Protein AF-A0A366EH08-F1 (afdb_monomer_lite)

pLDDT: mean 82.14, std 10.99, range [36.0, 91.62]

Secondary structure (DSSP, 8-state):
---TTTHHHHHHHHHHHHHHHHHHHHHHTT-----HHHHHHHHHHHHHHHHHHHHHHHHHHHHTT-THHHHHHHHHHHHHHHHHHIIIIIHHHHHHHHHHHTTS----

Structure (mmCIF, N/CA/C/O backbone):
data_AF-A0A366EH08-F1
#
_entry.id   AF-A0A366EH08-F1
#
loop_
_atom_site.group_PDB
_atom_site.id
_atom_site.type_sym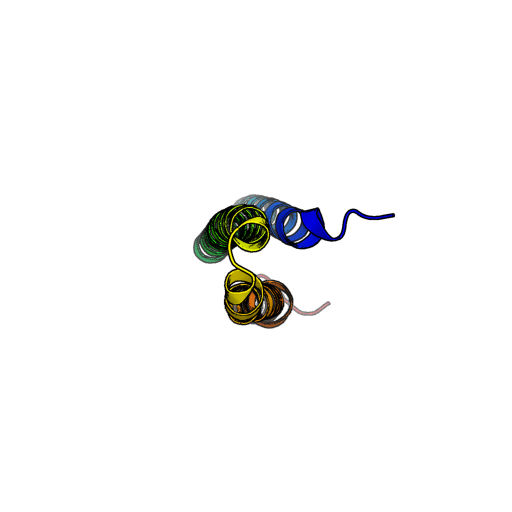bol
_atom_site.label_atom_id
_atom_site.label_alt_id
_atom_site.label_comp_id
_atom_site.label_asym_id
_atom_site.label_entity_id
_atom_site.label_seq_id
_atom_site.pdbx_PDB_ins_code
_atom_site.Cartn_x
_atom_site.Cartn_y
_atom_site.Cartn_z
_atom_site.occupancy
_atom_site.B_iso_or_equiv
_atom_site.auth_seq_id
_atom_site.auth_comp_id
_atom_site.auth_asym_id
_atom_site.auth_atom_id
_atom_site.pdbx_PDB_model_num
ATOM 1 N N . MET A 1 1 ? -7.315 17.773 -14.478 1.00 41.56 1 MET A N 1
ATOM 2 C CA . MET A 1 1 ? -6.830 16.393 -14.712 1.00 41.56 1 MET A CA 1
ATOM 3 C C . MET A 1 1 ? -6.307 15.854 -13.390 1.00 41.56 1 MET A C 1
ATOM 5 O O . MET A 1 1 ? -5.313 16.377 -12.908 1.00 41.56 1 MET A O 1
ATOM 9 N N . LYS A 1 2 ? -6.989 14.894 -12.748 1.00 42.69 2 LYS A N 1
ATOM 10 C CA . LYS A 1 2 ? -6.409 14.215 -11.576 1.00 42.69 2 LYS A CA 1
ATOM 11 C C . LYS A 1 2 ? -5.181 13.441 -12.062 1.00 42.69 2 LYS A C 1
ATOM 13 O O . LYS A 1 2 ? -5.262 12.748 -13.072 1.00 42.69 2 LYS A O 1
ATOM 18 N N . THR A 1 3 ? -4.045 13.621 -11.404 1.00 53.28 3 THR A N 1
ATOM 19 C CA . THR A 1 3 ? -2.764 13.008 -11.763 1.00 53.28 3 THR A CA 1
ATOM 20 C C . THR A 1 3 ? -2.885 11.487 -11.635 1.00 53.28 3 THR A C 1
ATOM 22 O O . THR A 1 3 ? -2.771 10.943 -10.540 1.00 53.28 3 THR A O 1
ATOM 25 N N . TYR A 1 4 ? -3.138 10.792 -12.749 1.00 63.53 4 TYR A N 1
ATOM 26 C CA . TYR A 1 4 ? -3.300 9.330 -12.793 1.00 63.53 4 TYR A CA 1
ATOM 27 C C . TYR A 1 4 ? -2.094 8.579 -12.202 1.00 63.53 4 TYR A C 1
ATOM 29 O O . TYR A 1 4 ? -2.257 7.508 -11.631 1.00 63.53 4 TYR A O 1
ATOM 37 N N . LEU A 1 5 ? -0.901 9.181 -12.260 1.00 61.53 5 LEU A N 1
ATOM 38 C CA . LEU A 1 5 ? 0.332 8.642 -11.677 1.00 61.53 5 LEU A CA 1
ATOM 39 C C . LEU A 1 5 ? 0.350 8.680 -10.138 1.00 61.53 5 LEU A C 1
ATOM 41 O O . LEU A 1 5 ? 0.902 7.796 -9.494 1.00 61.53 5 LEU A O 1
ATOM 45 N N . ALA A 1 6 ? -0.279 9.685 -9.525 1.00 74.44 6 ALA A N 1
ATOM 46 C CA . ALA A 1 6 ? -0.333 9.820 -8.066 1.00 74.44 6 ALA A CA 1
ATOM 47 C C . ALA A 1 6 ? -1.538 9.094 -7.445 1.00 74.44 6 ALA A C 1
ATOM 49 O O . ALA A 1 6 ? -1.628 8.974 -6.223 1.00 74.44 6 ALA A O 1
ATOM 50 N N . PHE A 1 7 ? -2.464 8.610 -8.276 1.00 76.06 7 PHE A N 1
ATOM 51 C CA . PHE A 1 7 ? -3.692 7.945 -7.854 1.00 76.06 7 PHE A CA 1
ATOM 52 C C . PHE A 1 7 ? -3.470 6.800 -6.845 1.00 76.06 7 PHE A C 1
ATOM 54 O O . PHE A 1 7 ? -4.039 6.894 -5.753 1.00 76.06 7 PHE A O 1
ATOM 61 N N . PRO A 1 8 ? -2.614 5.788 -7.112 1.00 74.38 8 PRO A N 1
ATOM 62 C CA . PRO A 1 8 ? -2.410 4.682 -6.172 1.00 74.38 8 PRO A CA 1
ATOM 63 C C . PRO A 1 8 ? -1.853 5.160 -4.822 1.00 74.38 8 PRO A C 1
ATOM 65 O O . PRO A 1 8 ? -2.312 4.728 -3.768 1.00 74.38 8 PRO A O 1
ATOM 68 N N . PHE A 1 9 ? -0.929 6.124 -4.831 1.00 83.56 9 PHE A N 1
ATOM 69 C CA . PHE A 1 9 ? -0.367 6.700 -3.606 1.00 83.56 9 PHE A CA 1
ATOM 70 C C . PHE A 1 9 ? -1.408 7.472 -2.799 1.00 83.56 9 PHE A C 1
ATOM 72 O O . PHE A 1 9 ? -1.487 7.325 -1.581 1.00 83.56 9 PHE A O 1
ATOM 79 N N . SER A 1 10 ? -2.225 8.283 -3.474 1.00 85.38 10 SER A N 1
ATOM 80 C CA . SER A 1 10 ? -3.266 9.075 -2.819 1.00 85.38 10 SER A CA 1
ATOM 81 C C . SER A 1 10 ? -4.299 8.192 -2.120 1.00 85.38 10 SER A C 1
ATOM 83 O O . SER A 1 10 ? -4.664 8.482 -0.981 1.00 85.38 10 SER A O 1
ATOM 85 N N . GLN A 1 11 ? -4.693 7.082 -2.752 1.00 84.44 11 GLN A N 1
ATOM 86 C CA . GLN A 1 11 ? -5.612 6.117 -2.157 1.00 84.44 11 GLN A CA 1
ATOM 87 C C . GLN A 1 11 ? -5.001 5.438 -0.936 1.00 84.44 11 GLN A C 1
ATOM 89 O O . GLN A 1 11 ? -5.631 5.408 0.117 1.00 84.44 11 GLN A O 1
ATOM 94 N N . ALA A 1 12 ? -3.757 4.969 -1.036 1.00 87.31 12 ALA A N 1
ATOM 95 C CA . ALA A 1 12 ? -3.116 4.294 0.085 1.00 87.31 12 ALA A CA 1
ATOM 96 C C . ALA A 1 12 ? -2.896 5.214 1.293 1.00 87.31 12 ALA A C 1
ATOM 98 O O . ALA A 1 12 ? -3.138 4.832 2.438 1.00 87.31 12 ALA A O 1
ATOM 99 N N . ILE A 1 13 ? -2.505 6.467 1.051 1.00 89.88 13 ILE A N 1
ATOM 100 C CA . ILE A 1 13 ? -2.361 7.470 2.113 1.00 89.88 13 ILE A CA 1
ATOM 101 C C . ILE A 1 13 ? -3.715 7.783 2.758 1.00 89.88 13 ILE A C 1
ATOM 103 O O . ILE A 1 13 ? -3.788 7.912 3.984 1.00 89.88 13 ILE A O 1
ATOM 107 N N . GLN A 1 14 ? -4.772 7.931 1.955 1.00 89.44 14 GLN A N 1
ATOM 108 C CA . GLN A 1 14 ? -6.120 8.161 2.468 1.00 89.44 14 GLN A CA 1
ATOM 109 C C . GLN A 1 14 ? -6.571 6.994 3.352 1.00 89.44 14 GLN A C 1
ATOM 111 O O . GLN A 1 14 ? -7.008 7.223 4.478 1.00 89.44 14 GLN A O 1
ATOM 116 N N . GLU A 1 15 ? -6.367 5.759 2.907 1.00 88.06 15 GLU A N 1
ATOM 117 C CA . GLU A 1 15 ? -6.766 4.569 3.655 1.00 88.06 15 GLU A CA 1
ATOM 118 C C . GLU A 1 15 ? -5.991 4.416 4.972 1.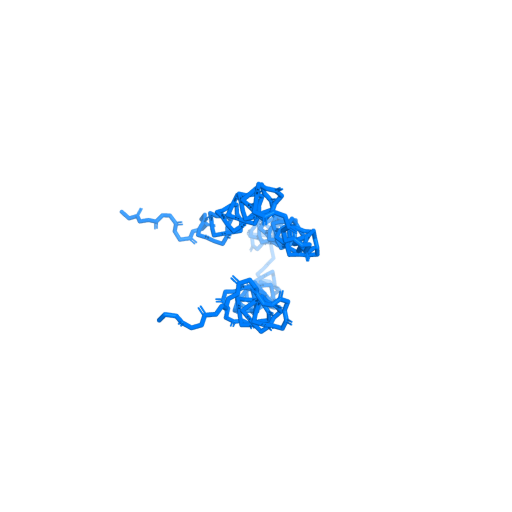00 88.06 15 GLU A C 1
ATOM 120 O O . GLU A 1 15 ? -6.577 4.126 6.014 1.00 88.06 15 GLU A O 1
ATOM 125 N N . ILE A 1 16 ? -4.684 4.704 4.980 1.00 91.62 16 ILE A N 1
ATOM 126 C CA . ILE A 1 16 ? -3.886 4.741 6.217 1.00 91.62 16 ILE A CA 1
ATOM 127 C C . ILE A 1 16 ? -4.445 5.780 7.198 1.00 91.62 16 ILE A C 1
ATOM 129 O O . ILE A 1 16 ? -4.521 5.513 8.401 1.00 91.62 16 ILE A O 1
ATOM 133 N N . LYS A 1 17 ? -4.821 6.970 6.712 1.00 91.62 17 LYS A N 1
ATOM 134 C CA . LYS A 1 17 ? -5.412 8.023 7.553 1.00 91.62 17 LYS A CA 1
ATOM 135 C C . LYS A 1 17 ? -6.764 7.591 8.118 1.00 91.62 17 LYS A C 1
ATOM 137 O O . LYS A 1 17 ? -6.991 7.762 9.314 1.00 91.62 17 LYS A O 1
ATOM 142 N N . GLU A 1 18 ? -7.624 7.009 7.290 1.00 90.56 18 GLU A N 1
ATOM 143 C CA . GLU A 1 18 ? -8.931 6.492 7.706 1.00 90.56 18 GLU A CA 1
ATOM 144 C C . GLU A 1 18 ? -8.789 5.379 8.748 1.00 90.56 18 GLU A C 1
ATOM 146 O O . GLU A 1 18 ? -9.444 5.434 9.785 1.00 90.56 18 GLU A O 1
ATOM 151 N N . ASN A 1 19 ? -7.870 4.432 8.545 1.00 89.00 19 ASN A N 1
ATOM 152 C CA . ASN A 1 19 ? -7.597 3.359 9.505 1.00 89.00 19 ASN A CA 1
ATOM 153 C C . ASN A 1 19 ? -7.124 3.905 10.858 1.00 89.00 19 ASN A C 1
ATOM 155 O O . ASN A 1 19 ? -7.591 3.459 11.903 1.00 89.00 19 ASN A O 1
ATOM 159 N N . LYS A 1 20 ? -6.227 4.901 10.861 1.00 89.62 20 LYS A N 1
ATOM 160 C CA . LYS A 1 20 ? -5.780 5.552 12.104 1.00 89.62 20 LYS A CA 1
ATOM 161 C C . LYS A 1 20 ? -6.931 6.254 12.824 1.00 89.62 20 LYS A C 1
ATOM 163 O O . LYS A 1 20 ? -7.018 6.157 14.045 1.00 89.62 20 LYS A O 1
ATOM 168 N N . LYS A 1 21 ? -7.821 6.917 12.078 1.00 90.38 21 LYS A N 1
ATOM 169 C CA . LYS A 1 21 ? -9.013 7.568 12.637 1.00 90.38 21 LYS A CA 1
ATOM 170 C C . LYS A 1 21 ? -9.985 6.547 13.237 1.00 90.38 21 LYS A C 1
ATOM 172 O O . LYS A 1 21 ? -10.474 6.759 14.337 1.00 90.38 21 LYS A O 1
ATOM 177 N N . GLN A 1 22 ? -10.205 5.420 12.558 1.00 87.94 22 GLN A N 1
ATOM 178 C CA . GLN A 1 22 ? -11.052 4.329 13.052 1.00 87.94 22 GLN A CA 1
ATOM 179 C C . GLN A 1 22 ? -10.504 3.717 14.349 1.00 87.94 22 GLN A C 1
ATOM 181 O O . GLN A 1 22 ? -11.278 3.477 15.265 1.00 87.94 22 GLN A O 1
ATOM 186 N N . ILE A 1 23 ? -9.181 3.533 14.475 1.00 88.00 23 ILE A N 1
ATOM 187 C CA . ILE A 1 23 ? -8.560 3.074 15.736 1.00 88.00 23 ILE A CA 1
ATOM 188 C C . ILE A 1 23 ? -8.830 4.063 16.879 1.00 88.00 23 ILE A C 1
ATOM 190 O O . ILE A 1 23 ? -9.088 3.641 18.003 1.00 88.00 23 ILE A O 1
ATOM 194 N N . GLN A 1 24 ? -8.752 5.371 16.609 1.00 87.75 24 GLN A N 1
ATOM 195 C CA . GLN A 1 24 ? -9.033 6.399 17.615 1.00 87.75 24 GLN A CA 1
ATOM 196 C C . GLN A 1 24 ? -10.499 6.363 18.060 1.00 87.75 24 GLN A C 1
ATOM 198 O O . GLN A 1 24 ? -10.743 6.287 19.258 1.00 87.75 24 GLN A O 1
ATOM 203 N N . MET A 1 25 ? -11.440 6.320 17.112 1.00 86.44 25 MET A N 1
ATOM 204 C CA . MET A 1 25 ? -12.880 6.211 17.392 1.00 86.44 25 MET A CA 1
ATOM 205 C C . MET A 1 25 ? -13.210 4.947 18.188 1.00 86.44 25 MET A C 1
ATOM 207 O O . MET A 1 25 ? -13.825 5.021 19.240 1.00 86.44 25 MET A O 1
ATOM 211 N N . ALA A 1 26 ? -12.698 3.790 17.766 1.00 84.81 26 ALA A N 1
ATOM 212 C CA . ALA A 1 26 ? -12.919 2.538 18.483 1.00 84.81 26 ALA A CA 1
ATOM 213 C C . ALA A 1 26 ? -12.390 2.575 19.920 1.00 84.81 26 ALA A C 1
ATOM 215 O O . ALA A 1 26 ? -13.006 2.017 20.821 1.00 84.81 26 ALA A O 1
ATOM 216 N N . LYS A 1 27 ? -11.268 3.265 20.156 1.00 84.69 27 LYS A N 1
ATOM 217 C CA . LYS A 1 27 ? -10.734 3.459 21.506 1.00 84.69 27 LYS A CA 1
ATOM 218 C C . LYS A 1 27 ? -11.636 4.355 22.361 1.00 84.69 27 LYS A C 1
ATOM 220 O O . LYS A 1 27 ? -11.743 4.101 23.557 1.00 84.69 27 LYS A O 1
ATOM 225 N N . GLU A 1 28 ? -12.246 5.382 21.772 1.00 85.25 28 GLU A N 1
ATOM 226 C CA . GLU A 1 28 ? -13.230 6.246 22.441 1.00 85.25 28 GLU A CA 1
ATOM 227 C C . GLU A 1 28 ? -14.516 5.473 22.776 1.00 85.25 28 GLU A C 1
ATOM 229 O O . GLU A 1 28 ? -15.027 5.602 23.886 1.00 85.25 28 GLU A O 1
ATOM 234 N N . ASP A 1 29 ? -14.957 4.591 21.876 1.00 82.31 29 ASP A N 1
ATOM 235 C CA . ASP A 1 29 ? -16.166 3.768 22.025 1.00 82.31 29 ASP A CA 1
ATOM 236 C C . ASP A 1 29 ? -15.945 2.477 22.846 1.00 82.31 29 ASP A C 1
ATOM 238 O O . ASP A 1 29 ? -16.872 1.697 23.062 1.00 82.31 29 ASP A O 1
ATOM 242 N N . GLY A 1 30 ? -14.715 2.215 23.308 1.00 80.12 30 GLY A N 1
ATOM 243 C CA . GLY A 1 30 ? -14.362 1.009 24.071 1.00 80.12 30 GLY A CA 1
ATOM 244 C C . GLY A 1 30 ? -14.323 -0.289 23.249 1.00 80.12 30 GLY A C 1
ATOM 245 O O . GLY A 1 30 ? -14.286 -1.379 23.822 1.00 80.12 30 GLY A O 1
ATOM 246 N N . ILE A 1 31 ? -14.308 -0.195 21.918 1.00 81.75 31 ILE A N 1
ATOM 247 C CA . ILE A 1 31 ? -14.273 -1.332 20.995 1.00 81.75 31 ILE A CA 1
ATOM 248 C C . ILE A 1 31 ? -12.820 -1.715 20.683 1.00 81.75 31 ILE A C 1
ATOM 250 O O . ILE A 1 31 ? -11.988 -0.894 20.289 1.00 81.75 31 ILE A O 1
ATOM 254 N N . HIS A 1 32 ? -12.504 -3.004 20.799 1.00 78.19 32 HIS A N 1
ATOM 255 C CA . HIS A 1 32 ? -11.191 -3.531 20.435 1.00 78.19 32 HIS A CA 1
ATOM 256 C C . HIS A 1 32 ? -11.120 -3.879 18.944 1.00 78.19 32 HIS A C 1
ATOM 258 O O . HIS A 1 32 ? -11.477 -4.982 18.538 1.00 78.19 32 HIS A O 1
ATOM 264 N N . ILE A 1 33 ? -10.583 -2.964 18.131 1.00 84.50 33 ILE A N 1
ATOM 265 C CA . ILE A 1 33 ? -10.240 -3.237 16.726 1.00 84.50 33 ILE A CA 1
ATOM 266 C C . ILE A 1 33 ? -8.726 -3.218 16.505 1.00 84.50 33 ILE A C 1
ATOM 268 O O . ILE A 1 33 ? -8.005 -2.392 17.067 1.00 84.50 33 ILE A O 1
ATOM 272 N N . ASN A 1 34 ? -8.233 -4.097 15.633 1.00 86.69 34 ASN A N 1
ATOM 273 C CA . ASN A 1 34 ? -6.835 -4.125 15.218 1.00 86.69 34 ASN A CA 1
ATOM 274 C C . ASN A 1 34 ? -6.712 -3.810 13.722 1.00 86.69 34 ASN A C 1
ATOM 276 O O . ASN A 1 34 ? -6.701 -4.704 12.878 1.00 86.69 34 ASN A O 1
ATOM 280 N N . LEU A 1 35 ? -6.575 -2.521 13.395 1.00 89.38 35 LEU A N 1
ATOM 281 C CA . LEU A 1 35 ? -6.374 -2.071 12.013 1.00 89.38 35 LEU A CA 1
ATOM 282 C C . LEU A 1 35 ? -4.897 -1.921 11.607 1.00 89.38 35 LEU A C 1
ATOM 284 O O . LEU A 1 35 ? -4.605 -1.498 10.486 1.00 89.38 35 LEU A O 1
ATOM 288 N N . TYR A 1 36 ? -3.948 -2.292 12.473 1.00 88.44 36 TYR A N 1
ATOM 289 C CA . TYR A 1 36 ? -2.516 -2.217 12.161 1.00 88.44 36 TYR A CA 1
ATOM 290 C C . TYR A 1 36 ? -2.097 -3.055 10.941 1.00 88.44 36 TYR A C 1
ATOM 292 O O . TYR A 1 36 ? -1.320 -2.531 10.140 1.00 88.44 36 TYR A O 1
ATOM 300 N N . PRO A 1 37 ? -2.623 -4.278 10.710 1.00 88.75 37 PRO A N 1
ATOM 301 C CA . PRO A 1 37 ? -2.339 -5.027 9.484 1.00 88.75 37 PRO A CA 1
ATOM 302 C C . PRO A 1 37 ? -2.753 -4.267 8.216 1.00 88.75 37 PRO A C 1
ATOM 304 O O . PRO A 1 37 ? -2.039 -4.300 7.215 1.00 88.75 37 PRO A O 1
ATOM 307 N N . PHE A 1 38 ? -3.858 -3.515 8.274 1.00 89.06 38 PHE A N 1
ATOM 308 C CA . PHE A 1 38 ? -4.348 -2.715 7.149 1.00 89.06 38 PHE A CA 1
ATOM 309 C C . PHE A 1 38 ? -3.501 -1.470 6.897 1.00 89.06 38 PHE A C 1
ATOM 311 O O . PHE A 1 38 ? -3.208 -1.126 5.753 1.00 89.06 38 PHE A O 1
ATOM 318 N N . ILE A 1 39 ? -3.027 -0.832 7.965 1.00 90.44 39 ILE A N 1
ATOM 319 C CA . ILE A 1 39 ? -2.059 0.266 7.875 1.00 90.44 39 ILE A CA 1
ATOM 320 C C . ILE A 1 39 ? -0.728 -0.232 7.294 1.00 90.44 39 ILE A C 1
ATOM 322 O O . ILE A 1 39 ? -0.163 0.414 6.411 1.00 90.44 39 ILE A O 1
ATOM 326 N N . PHE A 1 40 ? -0.235 -1.380 7.764 1.00 89.81 40 PHE A N 1
ATOM 327 C CA . PHE A 1 40 ? 1.011 -1.976 7.286 1.00 89.81 40 PHE A CA 1
ATOM 328 C C . PHE A 1 40 ? 0.933 -2.335 5.799 1.00 89.81 40 PHE A C 1
ATOM 330 O O . PHE A 1 40 ? 1.838 -1.995 5.039 1.00 89.81 40 PHE A O 1
ATOM 337 N N . ALA A 1 41 ? -0.172 -2.939 5.360 1.00 87.94 41 ALA A N 1
ATOM 338 C CA . ALA A 1 41 ? -0.409 -3.229 3.950 1.00 87.94 41 ALA A CA 1
ATOM 339 C C . ALA A 1 41 ? -0.438 -1.960 3.080 1.00 87.94 41 ALA A C 1
ATOM 341 O O . ALA A 1 41 ? 0.138 -1.962 1.994 1.00 87.94 41 ALA A O 1
ATOM 342 N N . GLY A 1 42 ? -1.025 -0.862 3.573 1.00 89.75 42 GLY A N 1
ATOM 343 C CA . GLY A 1 42 ? -0.966 0.444 2.909 1.00 89.75 42 GLY A CA 1
ATOM 344 C C . GLY A 1 42 ? 0.469 0.942 2.707 1.00 89.75 42 GLY A C 1
ATOM 345 O O . GLY A 1 42 ? 0.837 1.357 1.607 1.00 89.75 42 GLY A O 1
ATOM 346 N N . TYR A 1 43 ? 1.317 0.851 3.738 1.00 90.69 43 TYR A N 1
ATOM 347 C CA . TYR A 1 43 ? 2.734 1.219 3.624 1.00 90.69 43 TYR A CA 1
ATOM 348 C C . TYR A 1 43 ? 3.507 0.299 2.671 1.00 90.69 43 TYR A C 1
ATOM 350 O O . TYR A 1 43 ? 4.294 0.787 1.858 1.00 90.69 43 TYR A O 1
ATOM 358 N N . MET A 1 44 ? 3.254 -1.011 2.723 1.00 90.44 44 MET A N 1
ATOM 359 C CA . MET A 1 44 ? 3.853 -1.987 1.806 1.00 90.44 44 MET A CA 1
ATOM 360 C C . MET A 1 44 ? 3.468 -1.714 0.353 1.00 90.44 44 MET A C 1
ATOM 362 O O . MET A 1 44 ? 4.326 -1.755 -0.526 1.00 90.44 44 MET A O 1
ATOM 366 N N . PHE A 1 45 ? 2.204 -1.380 0.093 1.00 90.19 45 PHE A N 1
ATOM 367 C CA . PHE A 1 45 ? 1.748 -1.017 -1.242 1.00 90.19 45 PHE A CA 1
ATOM 368 C C . PHE A 1 45 ? 2.461 0.235 -1.764 1.00 90.19 45 PHE A C 1
ATOM 370 O O . PHE A 1 45 ? 2.983 0.218 -2.877 1.00 90.19 45 PHE A O 1
ATOM 377 N N . ILE A 1 46 ? 2.565 1.292 -0.949 1.00 91.00 46 ILE A N 1
ATOM 378 C CA . ILE A 1 46 ? 3.317 2.506 -1.311 1.00 91.00 46 ILE A CA 1
ATOM 379 C C . ILE A 1 46 ? 4.772 2.159 -1.647 1.00 91.00 46 ILE A C 1
ATOM 381 O O . ILE A 1 46 ? 5.286 2.603 -2.672 1.00 91.00 46 ILE A O 1
ATOM 385 N N . PHE A 1 47 ? 5.426 1.347 -0.815 1.00 91.56 47 PHE A N 1
ATOM 386 C CA . PHE A 1 47 ? 6.814 0.941 -1.020 1.00 91.56 47 PHE A CA 1
ATOM 387 C C . PHE A 1 47 ? 7.011 0.171 -2.333 1.00 91.56 47 PHE A C 1
ATOM 389 O O . PHE A 1 47 ? 7.895 0.516 -3.120 1.00 91.56 47 PHE A O 1
ATOM 396 N N . ILE A 1 48 ? 6.151 -0.814 -2.611 1.00 89.38 48 ILE A N 1
ATOM 397 C CA . ILE A 1 48 ? 6.177 -1.576 -3.867 1.00 89.38 48 ILE A CA 1
ATOM 398 C C . ILE A 1 48 ? 5.991 -0.629 -5.055 1.00 89.3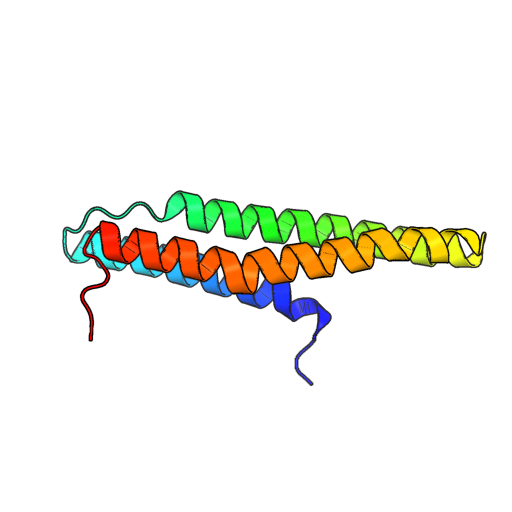8 48 ILE A C 1
ATOM 400 O O . ILE A 1 48 ? 6.792 -0.658 -5.986 1.00 89.38 48 ILE A O 1
ATOM 404 N N . MET A 1 49 ? 5.001 0.265 -5.006 1.00 88.38 49 MET A N 1
ATOM 405 C CA . MET A 1 49 ? 4.743 1.205 -6.099 1.00 88.38 49 MET A CA 1
ATOM 406 C C . MET A 1 49 ? 5.916 2.164 -6.348 1.00 88.38 49 MET A C 1
ATOM 408 O O . MET A 1 49 ? 6.205 2.463 -7.505 1.00 88.38 49 MET A O 1
ATOM 412 N N . ILE A 1 50 ? 6.634 2.602 -5.306 1.00 90.56 50 ILE A N 1
ATOM 413 C CA . ILE A 1 50 ? 7.865 3.398 -5.459 1.00 90.56 50 ILE A CA 1
ATOM 414 C C . ILE A 1 50 ? 8.930 2.603 -6.217 1.00 90.56 50 ILE A C 1
ATOM 416 O O . ILE A 1 50 ? 9.471 3.110 -7.200 1.00 90.56 50 ILE A O 1
ATOM 420 N N . ILE A 1 51 ? 9.208 1.362 -5.797 1.00 90.38 51 ILE A N 1
ATOM 421 C CA . ILE A 1 51 ? 10.191 0.499 -6.472 1.00 90.38 51 ILE A CA 1
ATOM 422 C C . ILE A 1 51 ? 9.811 0.335 -7.941 1.00 90.38 51 ILE A C 1
ATOM 424 O O . ILE A 1 51 ? 10.642 0.550 -8.819 1.00 90.38 51 ILE A O 1
ATOM 428 N N . MET A 1 52 ? 8.543 0.032 -8.215 1.00 87.69 52 MET A N 1
ATOM 429 C CA . MET A 1 52 ? 8.050 -0.149 -9.576 1.00 87.69 52 MET A CA 1
ATOM 430 C C . MET A 1 52 ? 8.230 1.099 -10.441 1.00 87.69 52 MET A C 1
ATOM 432 O O . MET A 1 52 ? 8.658 0.990 -11.588 1.00 87.69 52 MET A O 1
ATOM 436 N N . TYR A 1 53 ? 7.941 2.284 -9.901 1.00 86.69 53 TYR A N 1
ATOM 437 C CA . TYR A 1 53 ? 8.117 3.546 -10.621 1.00 86.69 53 TYR A CA 1
ATOM 438 C C . TYR A 1 53 ? 9.593 3.825 -10.917 1.00 86.69 53 TYR A C 1
ATOM 440 O O . TYR A 1 53 ? 9.925 4.204 -12.040 1.00 86.69 53 TYR A O 1
ATOM 448 N N . ILE A 1 54 ? 10.483 3.589 -9.950 1.00 89.19 54 ILE A N 1
ATOM 449 C CA . ILE A 1 54 ? 11.933 3.735 -10.144 1.00 89.19 54 ILE A CA 1
ATOM 450 C C . ILE A 1 54 ? 12.431 2.755 -11.213 1.00 89.19 54 ILE A C 1
ATOM 452 O O . ILE A 1 54 ? 13.177 3.156 -12.105 1.00 89.19 54 ILE A O 1
ATOM 456 N N . SER A 1 55 ? 11.986 1.495 -11.178 1.00 85.88 55 SER A N 1
ATOM 457 C CA . SER A 1 55 ? 12.343 0.492 -12.188 1.00 85.88 55 SER A CA 1
ATOM 458 C C . SER A 1 55 ? 11.858 0.873 -13.587 1.00 85.88 55 SER A C 1
ATOM 460 O O . SER A 1 55 ? 12.614 0.739 -14.545 1.00 85.88 55 SER A O 1
ATOM 462 N N . ILE A 1 56 ? 10.634 1.397 -13.717 1.00 85.88 56 ILE A N 1
ATOM 463 C CA . ILE A 1 56 ? 10.106 1.885 -14.999 1.00 85.88 56 ILE A CA 1
ATOM 464 C C . ILE A 1 56 ? 10.946 3.058 -15.519 1.00 85.88 56 ILE A C 1
ATOM 466 O O . ILE A 1 56 ? 11.308 3.064 -16.692 1.00 85.88 56 ILE A O 1
ATOM 470 N N . LEU A 1 57 ? 11.301 4.024 -14.664 1.00 86.38 57 LEU A N 1
ATOM 471 C CA . LEU A 1 57 ? 12.162 5.149 -15.051 1.00 86.38 57 LEU A CA 1
ATOM 472 C C . LEU A 1 57 ? 13.545 4.677 -15.517 1.00 86.38 57 LEU A C 1
ATOM 474 O O . LEU A 1 57 ? 14.039 5.149 -16.539 1.00 86.38 57 LEU A O 1
ATOM 478 N N . TYR A 1 58 ? 14.146 3.721 -14.805 1.00 84.81 58 TYR A N 1
ATOM 479 C CA . TYR A 1 58 ? 15.431 3.134 -15.185 1.00 84.81 58 TYR A CA 1
ATOM 480 C C . TYR A 1 58 ? 15.358 2.433 -16.548 1.00 84.81 58 TYR A C 1
ATOM 482 O O . TYR A 1 58 ? 16.199 2.668 -17.416 1.00 84.81 58 TYR A O 1
ATOM 490 N N . LEU A 1 59 ? 14.317 1.623 -16.769 1.00 83.44 59 LEU A N 1
ATOM 491 C CA . LEU A 1 59 ? 14.104 0.931 -18.039 1.00 83.44 59 LEU A CA 1
ATOM 492 C C . LEU A 1 59 ? 13.836 1.905 -19.190 1.00 83.44 59 LEU A C 1
ATOM 494 O O . LEU A 1 59 ? 14.362 1.692 -20.276 1.00 83.44 59 LEU A O 1
ATOM 498 N N . LEU A 1 60 ? 13.095 2.993 -18.963 1.00 82.31 60 LEU A N 1
ATOM 499 C CA . LEU A 1 60 ? 12.863 4.026 -19.980 1.00 82.31 60 LEU A CA 1
ATOM 500 C C . LEU A 1 60 ? 14.169 4.696 -20.436 1.00 82.31 60 LEU A C 1
ATOM 502 O O . LEU A 1 60 ? 14.356 4.929 -21.629 1.00 82.31 60 LEU A O 1
ATOM 506 N N . ILE A 1 61 ? 15.105 4.956 -19.521 1.00 82.56 61 ILE A N 1
ATOM 507 C CA . ILE A 1 61 ? 16.437 5.463 -19.890 1.00 82.56 61 ILE A CA 1
ATOM 508 C C . ILE A 1 61 ? 17.205 4.396 -20.684 1.00 82.56 61 ILE A C 1
ATOM 510 O O . ILE A 1 61 ? 17.779 4.699 -21.729 1.00 82.56 61 ILE A O 1
ATOM 514 N N . GLY A 1 62 ? 17.160 3.138 -20.236 1.00 76.25 62 GLY A N 1
ATOM 515 C CA . GLY A 1 62 ? 17.791 2.011 -20.927 1.00 76.25 62 GLY A CA 1
ATOM 516 C C . GLY A 1 62 ? 17.254 1.778 -22.343 1.00 76.25 62 GLY A C 1
ATOM 517 O O . GLY A 1 62 ? 18.027 1.442 -23.237 1.00 76.25 62 GLY A O 1
ATOM 518 N N . THR A 1 63 ? 15.963 2.034 -22.590 1.00 73.12 63 THR A N 1
ATOM 519 C CA . THR A 1 63 ? 15.348 1.854 -23.919 1.00 73.12 63 THR A CA 1
ATOM 520 C C . THR A 1 63 ? 15.882 2.779 -25.002 1.00 73.12 63 THR A C 1
ATOM 522 O O . THR A 1 63 ? 15.775 2.445 -26.179 1.00 73.12 63 THR A O 1
ATOM 525 N N . VAL A 1 64 ? 16.474 3.916 -24.626 1.00 71.75 64 VAL A N 1
ATOM 526 C CA . VAL A 1 64 ? 17.137 4.822 -25.579 1.00 71.75 64 VAL A CA 1
ATOM 527 C C . VAL A 1 64 ? 18.408 4.182 -26.148 1.00 71.75 64 VAL A C 1
ATOM 529 O O . VAL A 1 64 ? 18.793 4.476 -27.276 1.00 71.75 64 VAL A O 1
ATOM 532 N N . VAL A 1 65 ? 19.042 3.295 -25.377 1.00 73.94 65 VAL A N 1
ATOM 533 C CA . VAL A 1 65 ? 20.294 2.618 -25.736 1.00 73.94 65 VAL A CA 1
ATOM 534 C C . VAL A 1 65 ? 20.018 1.254 -26.370 1.00 73.94 65 VAL A C 1
ATOM 536 O O . VAL A 1 65 ? 20.619 0.922 -27.387 1.00 73.94 65 VAL A O 1
ATOM 539 N N . GLU A 1 66 ? 19.072 0.485 -25.821 1.00 78.00 66 GLU A N 1
ATOM 540 C CA . GLU A 1 66 ? 18.681 -0.825 -26.346 1.00 78.00 66 GLU A CA 1
ATOM 541 C C . GLU A 1 66 ? 17.149 -0.995 -26.373 1.00 78.00 66 GLU A C 1
ATOM 543 O O . GLU A 1 66 ? 16.505 -1.049 -25.318 1.00 78.00 66 GLU A O 1
ATOM 548 N N . PRO A 1 67 ? 16.527 -1.177 -27.554 1.00 73.81 67 PRO A N 1
ATOM 549 C CA . PRO A 1 67 ? 15.068 -1.263 -27.683 1.00 73.81 67 PRO A CA 1
ATOM 550 C C . PRO A 1 67 ? 14.454 -2.492 -26.986 1.00 73.81 67 PRO A C 1
ATOM 552 O O . PRO A 1 67 ? 13.248 -2.525 -26.736 1.00 73.81 67 PRO A O 1
ATOM 555 N N . VAL A 1 68 ? 15.274 -3.477 -26.598 1.00 77.12 68 VAL A N 1
ATOM 556 C CA . VAL A 1 68 ? 14.862 -4.644 -25.795 1.00 77.12 68 VAL A CA 1
ATOM 557 C C . VAL A 1 68 ? 14.260 -4.225 -24.446 1.00 77.12 68 VAL A C 1
ATOM 559 O O . VAL A 1 68 ? 13.373 -4.909 -23.928 1.00 77.12 68 VAL A O 1
ATOM 562 N N . GLY A 1 69 ? 14.642 -3.063 -23.904 1.00 70.25 69 GLY A N 1
ATOM 563 C CA . GLY A 1 69 ? 14.056 -2.534 -22.670 1.00 70.25 69 GLY A CA 1
ATOM 564 C C . GLY A 1 69 ? 12.534 -2.318 -22.742 1.00 70.25 69 GLY A C 1
ATOM 565 O O . GLY A 1 69 ? 11.868 -2.383 -21.711 1.00 70.25 69 GLY A O 1
ATOM 566 N N . ILE A 1 70 ? 11.953 -2.148 -23.940 1.00 77.31 70 ILE A N 1
ATOM 567 C CA . ILE A 1 70 ? 10.501 -1.973 -24.121 1.00 77.31 70 ILE A CA 1
ATOM 568 C C . ILE A 1 70 ? 9.770 -3.279 -23.804 1.00 77.31 70 ILE A C 1
ATOM 570 O O . ILE A 1 70 ? 8.729 -3.267 -23.148 1.00 77.31 70 ILE A O 1
ATOM 574 N N . ILE A 1 71 ? 10.339 -4.416 -24.208 1.00 81.56 71 ILE A N 1
ATOM 575 C CA . ILE A 1 71 ? 9.789 -5.741 -23.894 1.00 81.56 71 ILE A CA 1
ATOM 576 C C . ILE A 1 71 ? 9.847 -5.971 -22.381 1.00 81.56 71 ILE A C 1
ATOM 578 O O . ILE A 1 71 ? 8.894 -6.481 -21.792 1.00 81.56 71 ILE A O 1
ATOM 582 N N . MET A 1 72 ? 10.927 -5.519 -21.736 1.00 80.25 72 MET A N 1
ATOM 583 C CA . MET A 1 72 ? 11.073 -5.607 -20.284 1.00 80.25 72 MET A CA 1
ATOM 584 C C . MET A 1 72 ? 10.105 -4.702 -19.516 1.00 80.25 72 MET A C 1
ATOM 586 O O . MET A 1 72 ? 9.794 -5.032 -18.381 1.00 80.25 72 MET A O 1
ATOM 590 N N . LEU A 1 73 ? 9.564 -3.624 -20.097 1.00 82.69 73 LEU A N 1
ATOM 591 C CA . LEU A 1 73 ? 8.562 -2.770 -19.435 1.00 82.69 73 LEU A CA 1
ATOM 592 C C . LEU A 1 73 ? 7.197 -3.456 -19.264 1.00 82.69 73 LEU A C 1
ATOM 594 O O . LEU A 1 73 ? 6.484 -3.170 -18.300 1.00 82.69 73 LEU A O 1
ATOM 598 N N . ILE A 1 74 ? 6.832 -4.371 -20.166 1.00 84.62 74 ILE A N 1
ATOM 599 C CA . ILE A 1 74 ? 5.530 -5.057 -20.166 1.00 84.62 74 ILE A CA 1
ATOM 600 C C . ILE A 1 74 ? 5.234 -5.752 -18.822 1.00 84.62 74 ILE A C 1
ATOM 602 O O . ILE A 1 74 ? 4.196 -5.448 -18.226 1.00 84.62 74 ILE A O 1
ATOM 606 N N . PRO A 1 75 ? 6.103 -6.633 -18.280 1.00 87.31 75 PRO A N 1
ATOM 607 C CA . PRO A 1 75 ? 5.835 -7.292 -17.002 1.00 87.31 75 PRO A CA 1
ATOM 608 C C . PRO A 1 75 ? 5.722 -6.313 -15.825 1.00 87.31 75 PRO A C 1
ATOM 610 O O . PRO A 1 75 ? 4.922 -6.557 -14.920 1.00 87.31 75 PRO A O 1
ATOM 613 N N . PHE A 1 76 ? 6.445 -5.185 -15.834 1.00 84.75 76 PHE A N 1
ATOM 614 C CA . PHE A 1 76 ? 6.306 -4.156 -14.794 1.00 84.75 76 PHE A CA 1
ATOM 615 C C . PHE A 1 76 ? 4.961 -3.436 -14.889 1.00 84.75 76 PHE A C 1
ATOM 617 O O . PHE A 1 76 ? 4.302 -3.245 -13.871 1.00 84.75 76 PHE A O 1
ATOM 624 N N . LEU A 1 77 ? 4.504 -3.085 -16.092 1.00 83.50 77 LEU A N 1
ATOM 625 C CA . LEU A 1 77 ? 3.192 -2.456 -16.272 1.00 83.50 77 LEU A CA 1
ATOM 626 C C . LEU A 1 77 ? 2.054 -3.389 -15.839 1.00 83.50 77 LEU A C 1
ATOM 628 O O . LEU A 1 77 ? 1.159 -2.967 -15.104 1.00 83.50 77 LEU A O 1
ATOM 632 N N . VAL A 1 78 ? 2.122 -4.668 -16.224 1.00 88.50 78 VAL A N 1
ATOM 633 C CA . VAL A 1 78 ? 1.147 -5.690 -15.805 1.00 88.50 78 VAL A CA 1
ATOM 634 C C . VAL A 1 78 ? 1.170 -5.876 -14.289 1.00 88.50 78 VAL A C 1
ATOM 636 O O . VAL A 1 78 ? 0.114 -5.899 -13.658 1.00 88.50 78 VAL A O 1
ATOM 639 N N . SER A 1 79 ? 2.357 -5.950 -13.685 1.00 86.81 79 SER A N 1
ATOM 640 C CA . SER A 1 79 ? 2.488 -6.102 -12.234 1.00 86.81 79 SER A CA 1
ATOM 641 C C . SER A 1 79 ? 1.922 -4.887 -11.492 1.00 86.81 79 SER A C 1
ATOM 643 O O . SER A 1 79 ? 1.178 -5.060 -10.530 1.00 86.81 79 SER A O 1
ATOM 645 N N . ALA A 1 80 ? 2.174 -3.662 -11.969 1.00 85.19 80 ALA A N 1
ATOM 646 C CA . ALA A 1 80 ? 1.670 -2.435 -11.345 1.00 85.19 80 ALA A CA 1
ATOM 647 C C . ALA A 1 80 ? 0.144 -2.401 -11.391 1.00 85.19 80 ALA A C 1
ATOM 649 O O . ALA A 1 80 ? -0.513 -2.047 -10.409 1.00 85.19 80 ALA A O 1
ATOM 650 N N . TRP A 1 81 ? -0.424 -2.809 -12.524 1.00 85.25 81 TRP A N 1
ATOM 651 C CA . TRP A 1 81 ? -1.862 -2.919 -12.695 1.00 85.25 81 TRP A CA 1
ATOM 652 C C . TRP A 1 81 ? -2.475 -3.972 -11.761 1.00 85.25 81 TRP A C 1
ATOM 654 O O . TRP A 1 81 ? -3.449 -3.671 -11.069 1.00 85.25 81 TRP A O 1
ATOM 664 N N . LEU A 1 82 ? -1.874 -5.163 -11.661 1.00 88.06 82 LEU A N 1
ATOM 665 C CA . LEU A 1 82 ? -2.322 -6.223 -10.751 1.00 88.06 82 LEU A CA 1
ATOM 666 C C . LEU A 1 82 ? -2.260 -5.788 -9.284 1.00 88.06 82 LEU A C 1
ATOM 668 O O . LEU A 1 82 ? -3.258 -5.910 -8.574 1.00 88.06 82 LEU A O 1
ATOM 672 N N . PHE A 1 83 ? -1.134 -5.227 -8.834 1.00 85.31 83 PHE A N 1
ATOM 673 C CA . PHE A 1 83 ? -0.995 -4.716 -7.467 1.00 85.31 83 PHE A CA 1
ATOM 674 C C . PHE A 1 83 ? -2.016 -3.621 -7.170 1.00 85.31 83 PHE A C 1
ATOM 676 O O . PHE A 1 83 ? -2.640 -3.634 -6.109 1.00 85.31 83 PHE A O 1
ATOM 683 N N . THR A 1 84 ? -2.249 -2.718 -8.124 1.00 85.19 84 THR A N 1
ATOM 684 C CA . THR A 1 84 ? -3.275 -1.679 -7.987 1.00 85.19 84 THR A CA 1
ATOM 685 C C . THR A 1 84 ? -4.669 -2.294 -7.854 1.00 85.19 84 THR A C 1
ATOM 687 O O . THR A 1 84 ? -5.436 -1.876 -6.993 1.00 85.19 84 THR A O 1
ATOM 690 N N . ILE A 1 85 ? -5.021 -3.317 -8.640 1.00 87.00 85 ILE A N 1
ATOM 691 C CA . ILE A 1 85 ? -6.318 -4.005 -8.515 1.00 87.00 85 ILE A CA 1
ATOM 692 C C . ILE A 1 85 ? -6.462 -4.694 -7.160 1.00 87.00 85 ILE A C 1
ATOM 694 O O . ILE A 1 85 ? -7.509 -4.567 -6.524 1.00 87.00 85 ILE A O 1
ATOM 698 N N . ILE A 1 86 ? -5.434 -5.415 -6.711 1.00 86.06 86 ILE A N 1
ATOM 699 C CA . ILE A 1 86 ? -5.453 -6.095 -5.411 1.00 86.06 86 ILE A CA 1
ATOM 700 C C . ILE A 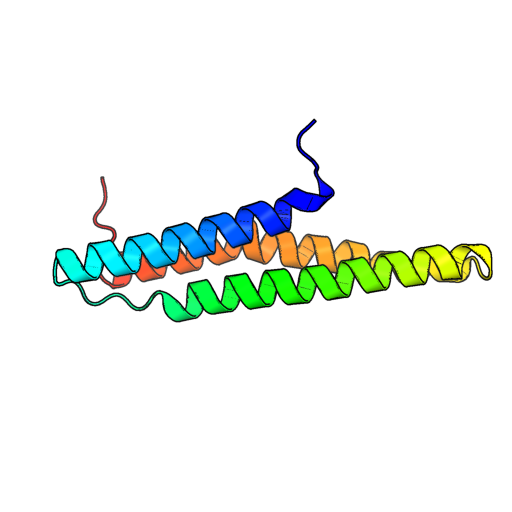1 86 ? -5.701 -5.066 -4.307 1.00 86.06 86 ILE A C 1
ATOM 702 O O . ILE A 1 86 ? -6.619 -5.236 -3.504 1.00 86.06 86 ILE A O 1
ATOM 706 N N . TYR A 1 87 ? -4.957 -3.963 -4.328 1.00 86.56 87 TYR A N 1
ATOM 707 C CA . TYR A 1 87 ? -5.081 -2.901 -3.338 1.00 86.56 87 TYR A CA 1
ATOM 708 C C . TYR A 1 87 ? -6.441 -2.193 -3.380 1.00 86.56 87 TYR A C 1
ATOM 710 O O . TYR A 1 87 ? -7.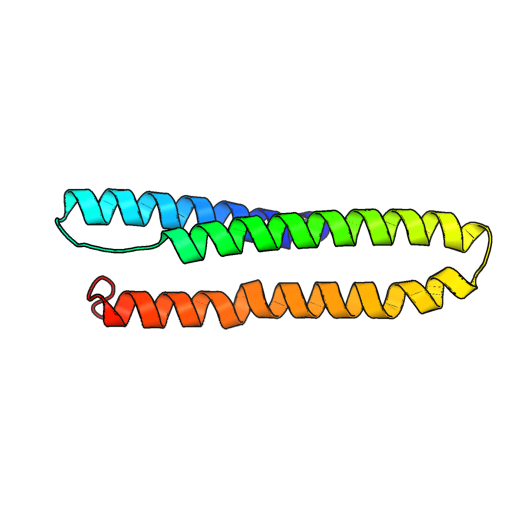019 -1.900 -2.345 1.00 86.56 87 TYR A O 1
ATOM 718 N N . THR A 1 88 ? -6.996 -1.948 -4.567 1.00 83.81 88 THR A N 1
ATOM 719 C CA . THR A 1 88 ? -8.226 -1.146 -4.715 1.00 83.81 88 THR A CA 1
ATOM 720 C C . THR A 1 88 ? -9.521 -1.944 -4.669 1.00 83.81 88 THR A C 1
ATOM 722 O O . THR A 1 88 ? -10.576 -1.367 -4.416 1.00 83.81 88 THR A O 1
ATOM 725 N N . LYS A 1 89 ? -9.483 -3.254 -4.939 1.00 85.12 89 LYS A N 1
ATOM 726 C CA . LYS A 1 89 ? -10.691 -4.094 -5.014 1.00 85.12 89 LYS A CA 1
ATOM 727 C C . LYS A 1 89 ? -10.708 -5.238 -4.017 1.00 85.12 89 LYS A C 1
ATOM 729 O O . LYS A 1 89 ? -11.773 -5.553 -3.492 1.00 85.12 89 LYS A O 1
ATOM 734 N N . VAL A 1 90 ? -9.572 -5.894 -3.794 1.00 85.88 90 VAL A N 1
ATOM 735 C CA . VAL A 1 90 ? -9.507 -7.063 -2.903 1.00 85.88 90 VAL A CA 1
ATOM 736 C C . VAL A 1 90 ? -9.331 -6.599 -1.464 1.00 85.88 90 VAL A C 1
ATOM 738 O O . VAL A 1 90 ? -10.087 -7.013 -0.589 1.00 85.88 90 VAL A O 1
ATOM 741 N N . PHE A 1 91 ? -8.390 -5.686 -1.234 1.00 86.25 91 PHE A N 1
ATOM 742 C CA . PHE A 1 91 ? -8.058 -5.192 0.096 1.00 86.25 91 PHE A CA 1
ATOM 743 C C . PHE A 1 91 ? -9.240 -4.547 0.843 1.00 86.25 91 PHE A C 1
ATOM 745 O O . PHE A 1 91 ? -9.476 -4.925 1.995 1.00 86.25 91 PHE A O 1
ATOM 752 N N . PRO A 1 92 ? -10.070 -3.694 0.205 1.00 84.50 92 PRO A N 1
ATOM 753 C CA . PRO A 1 92 ? -11.213 -3.088 0.881 1.00 84.50 92 PRO A CA 1
ATOM 754 C C . PRO A 1 92 ? -12.258 -4.124 1.300 1.00 84.50 92 PRO A C 1
ATOM 756 O O . PRO A 1 92 ? -12.813 -4.019 2.387 1.00 84.50 92 PRO A O 1
ATOM 759 N N . LYS A 1 93 ? -12.470 -5.176 0.494 1.00 87.88 93 LYS A N 1
ATOM 760 C CA . LYS A 1 93 ? -13.391 -6.274 0.835 1.00 87.88 93 LYS A CA 1
ATOM 761 C C . LYS A 1 93 ? -12.901 -7.093 2.025 1.00 87.88 93 LYS A C 1
ATOM 763 O O . LYS A 1 93 ? -13.693 -7.482 2.877 1.00 87.88 93 LYS A O 1
ATOM 768 N N . VAL A 1 94 ? -11.595 -7.354 2.100 1.00 87.81 94 VAL A N 1
ATOM 769 C CA . VAL A 1 94 ? -11.000 -8.056 3.249 1.00 87.81 94 VAL A CA 1
ATOM 770 C C . VAL A 1 94 ? -11.157 -7.218 4.518 1.00 87.81 94 VAL A C 1
ATOM 772 O O . VAL A 1 94 ? -11.533 -7.754 5.560 1.00 87.81 94 VAL A O 1
ATOM 775 N N . LYS A 1 95 ? -10.930 -5.902 4.424 1.00 87.19 95 LYS A N 1
ATOM 776 C CA . LYS A 1 95 ? -11.143 -4.964 5.531 1.00 87.19 95 LYS A CA 1
ATOM 777 C C . LYS A 1 95 ? -12.604 -4.925 5.972 1.00 87.19 95 LYS A C 1
ATOM 779 O O . LYS A 1 95 ? -12.866 -5.002 7.166 1.00 87.19 95 LYS A O 1
ATOM 784 N N . GLU A 1 96 ? -13.539 -4.833 5.034 1.00 88.25 96 GLU A N 1
ATOM 785 C CA . GLU A 1 96 ? -14.976 -4.831 5.319 1.00 88.25 96 GLU A CA 1
ATOM 786 C C . GLU A 1 96 ? -15.398 -6.104 6.063 1.00 88.25 96 GLU A C 1
ATOM 788 O O . GLU A 1 96 ? -16.016 -6.022 7.122 1.00 88.25 96 GLU A O 1
ATOM 793 N N . ASN A 1 97 ? -14.988 -7.276 5.572 1.00 87.94 97 ASN A N 1
ATOM 794 C CA . ASN A 1 97 ? -15.278 -8.552 6.227 1.00 87.94 97 ASN A CA 1
ATOM 795 C C . ASN A 1 97 ? -14.673 -8.635 7.635 1.00 87.94 97 ASN A C 1
ATOM 797 O O . ASN A 1 97 ? -15.316 -9.144 8.550 1.00 87.94 97 ASN A O 1
ATOM 801 N N . TYR A 1 98 ? -13.453 -8.122 7.822 1.00 87.88 98 TYR A N 1
ATOM 802 C CA . TYR A 1 98 ? -12.830 -8.045 9.142 1.00 87.88 98 TYR A CA 1
ATOM 803 C C . TYR A 1 98 ? -13.621 -7.135 10.088 1.00 87.88 98 TYR A C 1
ATOM 805 O O . TYR A 1 98 ? -13.922 -7.541 11.206 1.00 87.88 98 TYR A O 1
ATOM 813 N N . LEU A 1 99 ? -13.988 -5.931 9.636 1.00 85.25 99 LEU A N 1
ATOM 814 C CA . LEU A 1 99 ? -14.736 -4.959 10.435 1.00 85.25 99 LEU A CA 1
ATOM 815 C C . LEU A 1 99 ? -16.127 -5.476 10.833 1.00 85.25 99 LEU A C 1
ATOM 817 O O . LEU A 1 99 ? -16.530 -5.285 11.980 1.00 85.25 99 LEU A O 1
ATOM 821 N N . LYS A 1 100 ? -16.812 -6.184 9.925 1.00 85.88 100 LYS A N 1
ATOM 822 C CA . LYS A 1 100 ? -18.061 -6.910 10.211 1.00 85.88 100 LYS A CA 1
ATOM 823 C C . LYS A 1 100 ? -17.853 -7.986 11.274 1.00 85.88 100 LYS A C 1
ATOM 825 O O . LYS A 1 100 ? -18.620 -8.075 12.224 1.00 85.88 100 LYS A O 1
ATOM 830 N N . HIS A 1 101 ? -16.785 -8.775 11.155 1.00 84.19 101 HIS A N 1
ATOM 831 C CA . HIS A 1 101 ? -16.490 -9.843 12.110 1.00 84.19 101 HIS A CA 1
ATOM 832 C C . HIS A 1 101 ? -16.223 -9.329 13.534 1.00 84.19 101 HIS A C 1
ATOM 834 O O . HIS A 1 101 ? -16.597 -9.992 14.496 1.00 84.19 101 HIS A O 1
ATOM 840 N N . VAL A 1 102 ? -15.599 -8.156 13.679 1.00 81.75 102 VAL A N 1
ATOM 841 C CA . VAL A 1 102 ? -15.316 -7.552 14.996 1.00 81.75 102 VAL A CA 1
ATOM 842 C C . VAL A 1 102 ? -16.450 -6.667 15.531 1.00 81.75 102 VAL A C 1
ATOM 844 O O . VAL A 1 102 ? -16.265 -6.020 16.557 1.00 81.75 102 VAL A O 1
ATOM 847 N N . GLY A 1 103 ? -17.607 -6.616 14.859 1.00 74.69 103 GLY A N 1
ATOM 848 C CA . GLY A 1 103 ? -18.772 -5.840 15.310 1.00 74.69 103 GLY A CA 1
ATOM 849 C C . GLY A 1 103 ? -18.589 -4.320 15.236 1.00 74.69 103 GLY A C 1
ATOM 850 O O . GLY A 1 103 ? -19.314 -3.577 15.883 1.00 74.69 103 GLY A O 1
ATOM 851 N N . PHE A 1 104 ? -17.608 -3.837 14.466 1.00 73.44 104 PHE A N 1
ATOM 852 C CA . PHE A 1 104 ? -17.404 -2.399 14.224 1.00 73.44 104 PHE A CA 1
ATOM 853 C C . PHE A 1 104 ? -18.196 -1.902 13.001 1.00 73.44 104 PHE A C 1
ATOM 855 O O . PHE A 1 104 ? -18.178 -0.720 12.666 1.00 73.44 104 PHE A O 1
ATOM 862 N N . TYR A 1 105 ? -18.848 -2.826 12.298 1.00 64.38 105 TYR A N 1
ATOM 863 C CA . TYR A 1 105 ? -19.628 -2.589 11.092 1.00 64.38 105 TYR A CA 1
ATOM 864 C C . TYR A 1 105 ? -20.955 -3.34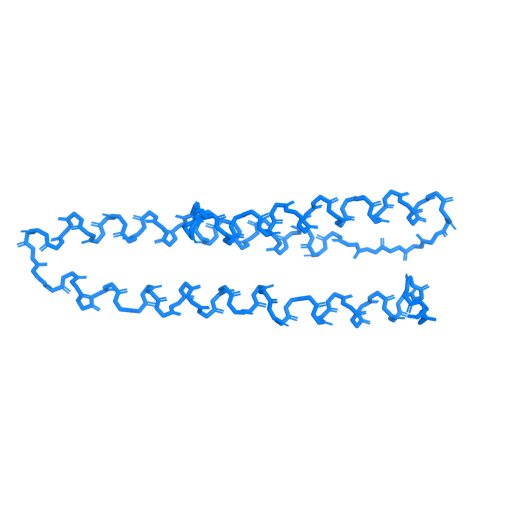4 11.227 1.00 64.38 105 TYR A C 1
ATOM 866 O O . TYR A 1 105 ? -21.154 -4.377 10.591 1.00 64.38 105 TYR A O 1
ATOM 874 N N . ASP A 1 106 ? -21.830 -2.855 12.104 1.00 52.34 106 ASP A N 1
ATOM 875 C CA . ASP A 1 106 ? -23.242 -3.230 12.057 1.00 52.34 106 ASP A CA 1
ATOM 876 C C . ASP A 1 106 ? -23.909 -2.443 10.922 1.00 52.34 106 ASP A C 1
ATOM 878 O O . ASP A 1 106 ? -23.679 -1.242 10.755 1.00 52.34 106 ASP A O 1
ATOM 882 N N . GLU A 1 107 ? -24.657 -3.165 10.089 1.00 42.50 107 GLU A N 1
ATOM 883 C CA . GLU A 1 107 ? -25.356 -2.660 8.908 1.00 42.50 107 GLU A CA 1
ATOM 884 C C . GLU A 1 107 ? -26.211 -1.423 9.242 1.00 42.50 107 GLU A C 1
ATOM 886 O O . GLU A 1 107 ? -27.161 -1.503 10.021 1.00 42.50 107 GLU A O 1
ATOM 891 N N . TYR A 1 108 ? -25.879 -0.293 8.609 1.00 36.00 108 TYR A N 1
ATOM 892 C CA . TYR A 1 108 ? -26.840 0.744 8.226 1.00 36.00 108 TYR A CA 1
ATOM 893 C C . TYR A 1 108 ? -27.073 0.649 6.720 1.00 36.00 108 TYR A C 1
ATOM 895 O O . TYR A 1 108 ? -26.062 0.561 5.981 1.00 36.00 108 TYR A O 1
#

Organism: NCBI:txid200904

Radius of gyration: 18.01 Å; chains: 1; bounding box: 47×26×52 Å

Foldseek 3Di:
DPPPLCVLVVVLVVQLVVLVVLVVVCVVVVADDDCVVVNVVSVVLVVVSVVLVVLLVVLVVVCVVPVVSVVVNVVSVVVNVVSSCCNPPVSVVVVQVRCVVSVVDDDD

Sequence (108 aa):
MKTYLAFPFSQAIQEIKENKKQIQMAKEDGIHINLYPFIFAGYMFIFIMIIMYISILYLLIGTVVEPVGIIMLIPFLVSAWLFTIIYTKVFPKVKENYLKHVGFYDEY